Protein AF-A0A924MRQ8-F1 (afdb_monomer)

Mean predicted aligned error: 10.36 Å

Sequence (65 aa):
MLQGYGSSLLTGAGLSIAVALASLAIAAALGVLGAMAKLSRSRVLRGAAQVYTTVMRGVPDLVMM

Radius of gyration: 18.87 Å; Cα contacts (8 Å, |Δi|>4): 16; chains: 1; bounding box: 31×17×59 Å

Secondary structure (DSSP, 8-state):
---SHHHHHHHHHHHHHHHHHHHHHHHHHHHHHHHHHHHSS-HHHHHHHHHHHHHHHHS-GGG--

Foldseek 3Di:
DPPPCPVVVVVVVVVVVVVVVVVVVVVVVVVVVLVVLCVDPDPVSVVVSVVVVCCVVVVPPVVVD

Structure (mmCIF, N/CA/C/O backbone):
data_AF-A0A924MRQ8-F1
#
_entry.id   AF-A0A924MRQ8-F1
#
loop_
_atom_site.group_PDB
_atom_site.id
_atom_site.type_symbol
_atom_site.label_atom_id
_atom_site.label_alt_id
_atom_site.label_comp_id
_atom_site.label_asym_id
_atom_site.label_entity_id
_atom_site.label_seq_id
_atom_site.pdbx_PDB_ins_code
_atom_site.Cartn_x
_atom_site.Cartn_y
_atom_site.Cartn_z
_atom_site.occupancy
_atom_site.B_iso_or_equiv
_atom_site.auth_seq_id
_atom_site.auth_comp_id
_atom_site.auth_asym_id
_atom_site.auth_atom_id
_atom_site.pdbx_PDB_model_num
ATOM 1 N N . MET A 1 1 ? 15.736 -9.127 -34.378 1.00 47.09 1 MET A N 1
ATOM 2 C CA . MET A 1 1 ? 15.827 -7.663 -34.214 1.00 47.09 1 MET A CA 1
ATOM 3 C C . MET A 1 1 ? 14.866 -7.294 -33.090 1.00 47.09 1 MET A C 1
ATOM 5 O O . MET A 1 1 ? 13.693 -7.607 -33.202 1.00 47.09 1 MET A O 1
ATOM 9 N N . LEU A 1 2 ? 15.356 -6.773 -31.961 1.00 58.94 2 L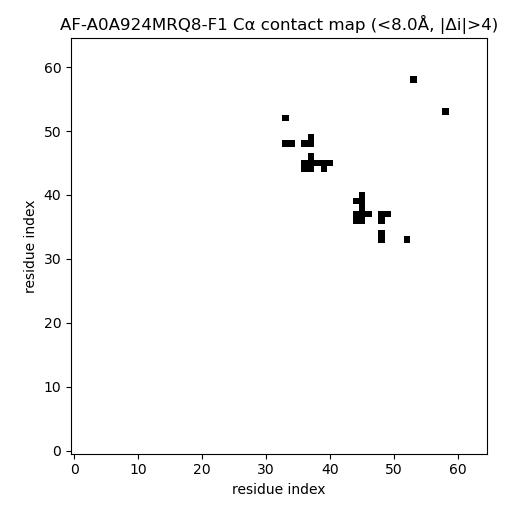EU A N 1
ATOM 10 C CA . LEU A 1 2 ? 14.517 -6.071 -30.984 1.00 58.94 2 LEU A CA 1
ATOM 11 C C . LEU A 1 2 ? 14.574 -4.599 -31.400 1.00 58.94 2 LEU A C 1
ATOM 13 O O . LEU A 1 2 ? 15.466 -3.876 -30.968 1.00 58.94 2 LEU A O 1
ATOM 17 N N . GLN A 1 3 ? 13.720 -4.207 -32.352 1.00 59.91 3 GLN A N 1
ATOM 18 C CA . GLN A 1 3 ? 13.613 -2.854 -32.917 1.00 59.91 3 GLN A CA 1
ATOM 19 C C . GLN A 1 3 ? 13.444 -1.792 -31.813 1.00 59.91 3 GLN A C 1
ATOM 21 O O . GLN A 1 3 ? 12.323 -1.448 -31.485 1.00 59.91 3 GLN A O 1
ATOM 26 N N . GLY A 1 4 ? 14.510 -1.274 -31.199 1.00 66.88 4 GLY A N 1
ATOM 27 C CA . GLY A 1 4 ? 14.457 -0.084 -30.331 1.00 66.88 4 GLY A CA 1
ATOM 28 C C . GLY A 1 4 ? 13.600 -0.163 -29.050 1.00 66.88 4 GLY A C 1
ATOM 29 O O . GLY A 1 4 ? 13.682 0.743 -28.233 1.00 66.88 4 GLY A O 1
ATOM 30 N N . TYR A 1 5 ? 12.827 -1.232 -28.824 1.00 67.56 5 TYR A N 1
ATOM 31 C CA . TYR A 1 5 ? 11.893 -1.377 -27.697 1.00 67.56 5 TYR A CA 1
ATOM 32 C C . TYR A 1 5 ? 12.555 -1.804 -26.382 1.00 67.56 5 TYR A C 1
ATOM 34 O O . TYR A 1 5 ? 11.923 -1.723 -25.332 1.00 67.56 5 TYR A O 1
ATOM 42 N N . GLY A 1 6 ? 13.812 -2.263 -26.407 1.00 74.44 6 GLY A N 1
ATOM 43 C CA . GLY A 1 6 ? 14.515 -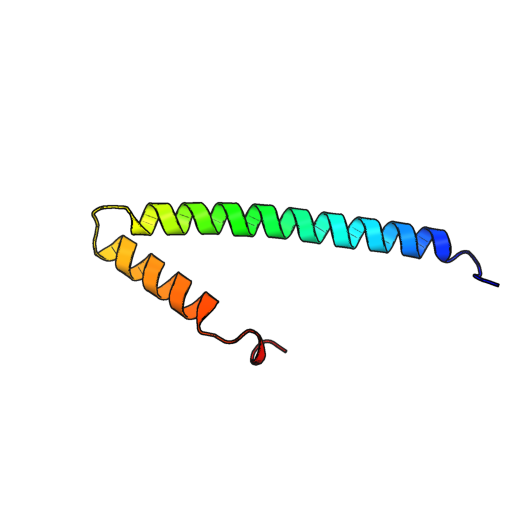2.719 -25.201 1.00 74.44 6 GLY A CA 1
ATOM 44 C C . GLY A 1 6 ? 14.613 -1.634 -24.124 1.00 74.44 6 GLY A C 1
ATOM 45 O O . GLY A 1 6 ? 14.413 -1.921 -22.946 1.00 74.44 6 GLY A O 1
ATOM 46 N N . SER A 1 7 ? 14.830 -0.379 -24.528 1.00 76.44 7 SER A N 1
ATOM 47 C CA . SER A 1 7 ? 14.819 0.773 -23.621 1.00 76.44 7 SER A CA 1
ATOM 48 C C . SER A 1 7 ? 13.427 1.021 -23.038 1.00 76.44 7 SER A C 1
ATOM 50 O O . SER A 1 7 ? 13.299 1.142 -21.825 1.00 76.44 7 SER A O 1
ATOM 52 N N . SER A 1 8 ? 12.373 1.012 -23.859 1.00 79.31 8 SER A N 1
ATOM 53 C CA . SER A 1 8 ? 10.991 1.180 -23.390 1.00 79.31 8 SER A CA 1
ATOM 54 C C . SER A 1 8 ? 10.543 0.065 -22.443 1.00 79.31 8 SER A C 1
ATOM 56 O O . SER A 1 8 ? 9.847 0.343 -21.469 1.00 79.31 8 SER A O 1
ATOM 58 N N . LEU A 1 9 ? 10.967 -1.180 -22.678 1.00 84.06 9 LEU A N 1
ATOM 59 C CA . LEU A 1 9 ? 10.689 -2.312 -21.789 1.00 84.06 9 LEU A CA 1
ATOM 60 C C . LEU A 1 9 ? 11.421 -2.175 -20.450 1.00 84.06 9 LEU A C 1
ATOM 62 O O . LEU A 1 9 ? 10.823 -2.421 -19.407 1.00 84.06 9 LEU A O 1
ATOM 66 N N . LEU A 1 10 ? 12.682 -1.735 -20.461 1.00 86.06 10 LEU A N 1
ATOM 67 C CA . LEU A 1 10 ? 13.441 -1.453 -19.238 1.00 86.06 10 LEU A CA 1
ATOM 68 C C . LEU A 1 10 ? 12.823 -0.299 -18.438 1.00 86.06 10 LEU A C 1
ATOM 70 O O . LEU A 1 10 ? 12.692 -0.399 -17.218 1.00 86.06 10 LEU A O 1
ATOM 74 N N . THR A 1 11 ? 12.387 0.770 -19.108 1.00 87.25 11 THR A N 1
ATOM 75 C CA . THR A 1 11 ? 11.674 1.881 -18.462 1.00 87.25 11 THR A CA 1
ATOM 76 C C . THR A 1 11 ? 10.333 1.427 -17.889 1.00 87.25 11 THR A C 1
ATOM 78 O O . THR A 1 11 ? 10.017 1.761 -16.749 1.00 87.25 11 THR A O 1
ATOM 81 N N . GLY A 1 12 ? 9.566 0.629 -18.638 1.00 89.75 12 GLY A N 1
ATOM 82 C CA . GLY A 1 12 ? 8.302 0.058 -18.173 1.00 89.75 12 GLY A CA 1
ATOM 83 C C . GLY A 1 12 ? 8.487 -0.852 -16.958 1.00 89.75 12 GLY A C 1
ATOM 84 O O . GLY A 1 12 ? 7.783 -0.692 -15.966 1.00 89.75 12 GLY A O 1
ATOM 85 N N . ALA A 1 13 ? 9.488 -1.735 -16.984 1.00 90.25 13 ALA A N 1
ATOM 86 C CA . ALA A 1 13 ? 9.830 -2.594 -15.852 1.00 90.25 13 ALA A CA 1
ATOM 87 C C . ALA A 1 13 ? 10.229 -1.776 -14.613 1.00 90.25 13 ALA A C 1
ATOM 89 O O . ALA A 1 13 ? 9.762 -2.057 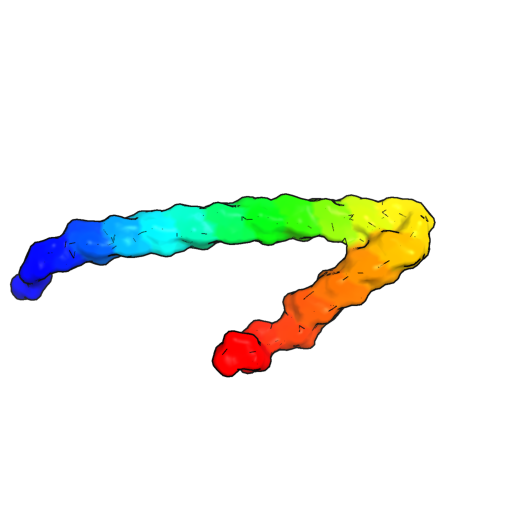-13.508 1.00 90.25 13 ALA A O 1
ATOM 90 N N . GLY A 1 14 ? 11.037 -0.726 -14.797 1.00 92.50 14 GLY A N 1
ATOM 91 C CA . GLY A 1 14 ? 11.388 0.205 -13.725 1.00 92.50 14 GLY A CA 1
ATOM 92 C C . GLY A 1 14 ? 10.161 0.899 -13.127 1.00 92.50 14 GLY A C 1
ATOM 93 O O . GLY A 1 14 ? 10.036 0.984 -11.906 1.00 92.50 14 GLY A O 1
ATOM 94 N N . LEU A 1 15 ? 9.218 1.327 -13.971 1.00 93.50 15 LEU A N 1
ATOM 95 C CA . LEU A 1 15 ? 7.967 1.941 -13.529 1.00 93.50 15 LEU A CA 1
ATOM 96 C C . LEU A 1 15 ? 7.091 0.952 -12.748 1.00 93.50 15 LEU A C 1
ATOM 98 O O . LEU A 1 15 ? 6.579 1.305 -11.688 1.00 93.50 15 LEU A O 1
ATOM 102 N N . SER A 1 16 ? 6.958 -0.293 -13.214 1.00 94.44 16 SER A N 1
ATOM 103 C CA . SER A 1 16 ? 6.221 -1.340 -12.496 1.00 94.44 16 SER A CA 1
ATOM 104 C C . SER A 1 16 ? 6.812 -1.608 -11.114 1.00 94.44 16 SER A C 1
ATOM 106 O O . SER A 1 16 ? 6.063 -1.692 -10.142 1.00 94.44 16 SER A O 1
ATOM 108 N N . ILE A 1 17 ? 8.143 -1.681 -10.999 1.00 95.19 17 ILE A N 1
ATOM 109 C CA . ILE A 1 17 ? 8.824 -1.848 -9.706 1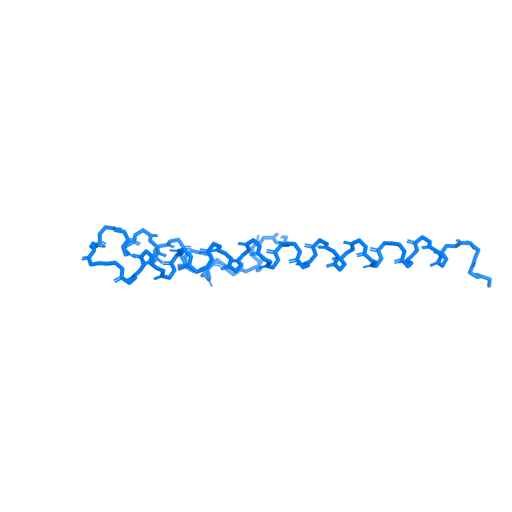.00 95.19 17 ILE A CA 1
ATOM 110 C C . ILE A 1 17 ? 8.568 -0.636 -8.806 1.00 95.19 17 ILE A C 1
ATOM 112 O O . ILE A 1 17 ? 8.235 -0.805 -7.633 1.00 95.19 17 ILE A O 1
ATOM 116 N N . ALA A 1 18 ? 8.680 0.582 -9.341 1.00 94.00 18 ALA A N 1
ATOM 117 C CA . ALA A 1 18 ? 8.444 1.803 -8.577 1.00 94.00 18 ALA A CA 1
ATOM 118 C C . ALA A 1 18 ? 7.012 1.861 -8.021 1.00 94.00 18 ALA A C 1
ATOM 120 O O . ALA A 1 18 ? 6.819 2.121 -6.832 1.00 94.00 18 ALA A O 1
ATOM 121 N N . VAL A 1 19 ? 6.012 1.559 -8.854 1.00 95.44 19 VAL A N 1
ATOM 122 C CA . VAL A 1 19 ? 4.601 1.517 -8.441 1.00 95.44 19 VAL A CA 1
ATOM 123 C C . VAL A 1 19 ? 4.357 0.395 -7.430 1.00 95.44 19 VAL A C 1
ATOM 125 O O . VAL A 1 19 ? 3.689 0.625 -6.422 1.00 95.44 19 VAL A O 1
ATOM 128 N N . ALA A 1 20 ? 4.936 -0.791 -7.639 1.00 93.69 20 ALA A N 1
ATOM 129 C CA . ALA A 1 20 ? 4.828 -1.898 -6.693 1.00 93.69 20 ALA A CA 1
ATOM 130 C C . ALA A 1 20 ? 5.385 -1.513 -5.313 1.00 93.69 20 ALA A C 1
ATOM 132 O O . ALA A 1 20 ? 4.693 -1.671 -4.308 1.00 93.69 20 ALA A O 1
ATOM 133 N N . LEU A 1 21 ? 6.581 -0.923 -5.252 1.00 96.19 21 LEU A N 1
ATOM 134 C CA . LEU A 1 21 ? 7.179 -0.468 -3.993 1.00 96.19 21 LEU A CA 1
ATOM 135 C C . LEU A 1 21 ? 6.370 0.653 -3.327 1.00 96.19 21 LEU A C 1
ATOM 137 O O . LEU A 1 21 ? 6.169 0.619 -2.112 1.00 96.19 21 LEU A O 1
ATOM 141 N N . ALA A 1 22 ? 5.861 1.613 -4.101 1.00 94.81 22 ALA A N 1
ATOM 142 C CA . ALA A 1 22 ? 5.013 2.682 -3.577 1.00 94.81 22 ALA A CA 1
ATOM 143 C C . ALA A 1 22 ? 3.705 2.131 -2.983 1.00 94.81 22 ALA A C 1
ATOM 145 O O . ALA A 1 22 ? 3.335 2.478 -1.860 1.00 94.81 22 ALA A O 1
ATOM 146 N N . SER A 1 23 ? 3.034 1.222 -3.698 1.00 93.31 23 SER A N 1
ATOM 147 C CA . SER A 1 23 ? 1.816 0.568 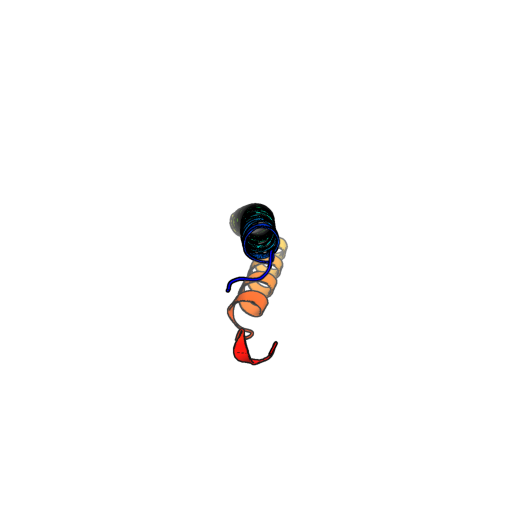-3.210 1.00 93.31 23 SER A CA 1
ATOM 148 C C . SER A 1 23 ? 2.074 -0.267 -1.954 1.00 93.31 23 SER A C 1
ATOM 150 O O . SER A 1 23 ? 1.289 -0.202 -1.008 1.00 93.31 23 SER A O 1
ATOM 152 N N . LEU A 1 24 ? 3.207 -0.976 -1.892 1.00 92.44 24 LEU A N 1
ATOM 153 C CA . LEU A 1 24 ? 3.610 -1.761 -0.730 1.00 92.44 24 LEU A CA 1
ATOM 154 C C . LEU A 1 24 ? 3.829 -0.868 0.493 1.00 92.44 24 LEU A C 1
ATOM 156 O O . LEU A 1 24 ? 3.355 -1.197 1.578 1.00 92.44 24 LEU A O 1
ATOM 160 N N . ALA A 1 25 ? 4.501 0.273 0.325 1.00 94.12 25 ALA A N 1
ATOM 161 C CA . ALA A 1 25 ? 4.719 1.229 1.406 1.00 94.12 25 ALA A CA 1
ATOM 162 C C . ALA A 1 25 ? 3.392 1.775 1.961 1.00 94.12 25 ALA A C 1
ATOM 164 O O . ALA A 1 25 ? 3.195 1.810 3.178 1.00 94.12 25 ALA A O 1
ATOM 165 N N . ILE A 1 26 ? 2.456 2.139 1.078 1.00 92.12 26 ILE A N 1
ATOM 166 C CA . ILE A 1 26 ? 1.123 2.620 1.467 1.00 92.12 26 ILE A CA 1
ATOM 167 C C . ILE A 1 26 ? 0.341 1.516 2.190 1.00 92.12 26 ILE A C 1
ATOM 169 O O . ILE A 1 26 ? -0.190 1.744 3.279 1.00 92.12 26 ILE A O 1
ATOM 173 N N . ALA A 1 27 ? 0.301 0.307 1.625 1.00 87.56 27 ALA A N 1
ATOM 174 C CA . ALA A 1 27 ? -0.386 -0.835 2.221 1.00 87.56 27 ALA A CA 1
ATOM 175 C C . ALA A 1 27 ? 0.189 -1.190 3.600 1.00 87.56 27 ALA A C 1
ATOM 177 O O . ALA A 1 27 ? -0.567 -1.443 4.540 1.00 87.56 27 ALA A O 1
ATOM 178 N N . ALA A 1 28 ? 1.515 -1.150 3.751 1.00 88.81 28 ALA A N 1
ATOM 179 C CA . ALA A 1 28 ? 2.188 -1.385 5.022 1.00 88.81 28 ALA A CA 1
ATOM 180 C C . ALA A 1 28 ? 1.824 -0.316 6.063 1.00 88.81 28 ALA A C 1
ATOM 182 O O . ALA A 1 28 ? 1.459 -0.665 7.187 1.00 88.81 28 ALA A O 1
ATOM 183 N N . ALA A 1 29 ? 1.848 0.969 5.694 1.00 90.00 29 ALA A N 1
ATOM 184 C CA . ALA A 1 29 ? 1.466 2.061 6.590 1.00 90.00 29 ALA A CA 1
ATOM 185 C C . ALA A 1 29 ? 0.014 1.915 7.078 1.00 90.00 29 ALA A C 1
ATOM 187 O O . ALA A 1 29 ? -0.253 1.972 8.282 1.00 90.00 29 ALA A O 1
ATOM 188 N N . LEU A 1 30 ? -0.919 1.641 6.163 1.00 84.69 30 LEU A N 1
ATOM 189 C CA . LEU A 1 30 ? -2.323 1.386 6.498 1.00 84.69 30 LEU A CA 1
ATOM 190 C C . LEU A 1 30 ? -2.491 0.130 7.369 1.00 84.69 30 LEU A C 1
ATOM 192 O O . LEU A 1 30 ? -3.284 0.135 8.313 1.00 84.69 30 LEU A O 1
ATOM 196 N N . GLY A 1 31 ? -1.725 -0.930 7.101 1.00 83.19 31 GLY A N 1
ATOM 197 C CA . GLY A 1 31 ? -1.721 -2.159 7.894 1.00 83.19 31 GLY A CA 1
ATOM 198 C C . GLY A 1 31 ? -1.261 -1.933 9.336 1.00 83.19 31 GLY A C 1
ATOM 199 O O . GLY A 1 31 ? -1.898 -2.430 10.269 1.00 83.19 31 GLY A O 1
ATOM 200 N N . VAL A 1 32 ? -0.209 -1.135 9.534 1.00 83.56 32 VAL A N 1
ATOM 201 C CA . VAL A 1 32 ? 0.279 -0.754 10.868 1.00 83.56 32 VAL A CA 1
ATOM 202 C C . VAL A 1 32 ? -0.766 0.085 11.602 1.00 83.56 32 VAL A C 1
ATOM 204 O O . VAL A 1 32 ? -1.094 -0.233 12.744 1.00 83.56 32 VAL A O 1
ATOM 207 N N . LEU A 1 33 ? -1.361 1.087 10.948 1.00 82.12 33 LEU A N 1
ATOM 208 C CA . LEU A 1 33 ? -2.438 1.896 11.535 1.00 82.12 33 LEU A CA 1
ATOM 209 C C . LEU A 1 33 ? -3.639 1.033 11.957 1.00 82.12 33 LEU A C 1
ATOM 211 O O . LEU A 1 33 ? -4.154 1.185 13.068 1.00 82.12 33 LEU A O 1
ATOM 215 N N . GLY A 1 34 ? -4.044 0.074 11.121 1.00 78.25 34 GLY A N 1
ATOM 216 C CA . GLY A 1 34 ? -5.097 -0.890 11.448 1.00 78.25 34 GLY A CA 1
ATOM 217 C C . GLY A 1 34 ? -4.735 -1.798 12.630 1.00 78.25 34 GLY A C 1
ATOM 218 O O . GLY A 1 34 ? -5.573 -2.047 13.501 1.00 78.25 34 GLY A O 1
ATOM 219 N N . ALA A 1 35 ? -3.483 -2.257 12.712 1.00 77.38 35 ALA A N 1
ATOM 220 C CA . ALA A 1 35 ? -2.991 -3.043 13.843 1.00 77.38 35 ALA A CA 1
ATOM 221 C C . ALA A 1 35 ? -2.980 -2.226 15.147 1.00 77.38 35 ALA A C 1
ATOM 223 O O . ALA A 1 35 ? -3.428 -2.724 16.183 1.00 77.38 35 ALA A O 1
ATOM 224 N N . MET A 1 36 ? -2.557 -0.959 15.092 1.00 75.94 36 MET A N 1
ATOM 225 C CA . MET A 1 36 ? -2.594 -0.044 16.238 1.00 75.94 36 MET A CA 1
ATOM 226 C C . MET A 1 36 ? -4.031 0.232 16.698 1.00 75.94 36 MET A C 1
ATOM 228 O O . MET A 1 36 ? -4.317 0.175 17.896 1.00 75.94 36 MET A O 1
ATOM 232 N N . ALA A 1 37 ? -4.965 0.435 15.763 1.00 71.69 37 ALA A N 1
ATOM 233 C CA . ALA A 1 37 ? -6.387 0.583 16.074 1.00 71.69 37 ALA A CA 1
ATOM 234 C C . ALA A 1 37 ? -6.965 -0.669 16.760 1.00 71.69 37 ALA A C 1
ATOM 236 O O . ALA A 1 37 ? -7.790 -0.554 17.668 1.00 71.69 37 ALA A O 1
ATOM 237 N N . LYS A 1 38 ? -6.491 -1.863 16.381 1.00 63.00 38 LYS A N 1
ATOM 238 C CA . LYS A 1 38 ? -6.898 -3.143 16.981 1.00 63.00 38 LYS A CA 1
ATOM 239 C C . LYS A 1 38 ? -6.292 -3.391 18.371 1.00 63.00 38 LYS A C 1
ATOM 241 O O . LYS A 1 38 ? -6.884 -4.139 19.153 1.00 63.00 38 LYS A O 1
ATOM 246 N N . LEU A 1 39 ? -5.136 -2.791 18.668 1.00 70.25 39 LEU A N 1
ATOM 247 C CA . LEU A 1 39 ? -4.468 -2.855 19.974 1.00 70.25 39 LEU A CA 1
ATOM 248 C C . LEU A 1 39 ? -5.031 -1.826 20.974 1.00 70.25 39 LEU A C 1
ATOM 250 O O . LEU A 1 39 ? -4.881 -1.989 22.184 1.00 70.25 39 LEU A O 1
ATOM 254 N N . SER A 1 40 ? -5.723 -0.794 20.484 1.00 63.12 40 SER A N 1
ATOM 255 C CA . SER A 1 40 ? -6.403 0.191 21.327 1.00 63.12 40 SER A CA 1
ATOM 256 C C . SER A 1 40 ? -7.529 -0.442 22.160 1.00 63.12 40 SER A C 1
ATOM 258 O O . SER A 1 40 ? -8.294 -1.287 21.693 1.00 63.12 40 SER A O 1
ATOM 260 N N . ARG A 1 41 ? -7.663 -0.001 23.418 1.00 61.91 41 ARG A N 1
ATOM 261 C CA . ARG A 1 41 ? -8.604 -0.536 24.427 1.00 61.91 41 ARG A CA 1
ATOM 262 C C . ARG A 1 41 ? -10.087 -0.292 24.080 1.00 61.91 41 ARG A C 1
ATOM 264 O O . ARG A 1 41 ? -10.971 -0.825 24.750 1.00 61.91 41 ARG A O 1
ATOM 271 N N . SER A 1 42 ? -10.369 0.501 23.042 1.00 63.91 42 SER A N 1
ATOM 272 C CA . SER A 1 42 ? -11.721 0.834 22.581 1.00 63.91 42 SER A CA 1
ATOM 273 C C . SER A 1 42 ? -12.323 -0.279 21.713 1.00 63.91 42 SER A C 1
ATOM 275 O O . SER A 1 42 ? -11.860 -0.555 20.605 1.00 63.91 42 SER A O 1
ATOM 277 N N . ARG A 1 43 ? -13.407 -0.901 22.201 1.00 61.09 43 ARG A N 1
ATOM 278 C CA . ARG A 1 43 ? -14.117 -2.003 21.517 1.00 61.09 43 ARG A CA 1
ATOM 279 C C . ARG A 1 43 ? -14.676 -1.605 20.143 1.00 61.09 43 ARG A C 1
ATOM 281 O O . ARG A 1 43 ? -14.741 -2.450 19.258 1.00 61.09 43 ARG A O 1
ATOM 288 N N . VAL A 1 44 ? -15.032 -0.331 19.959 1.00 68.31 44 VAL A N 1
ATOM 289 C CA . VAL A 1 44 ? -15.581 0.202 18.698 1.00 68.31 44 VAL A CA 1
ATOM 290 C C . VAL A 1 44 ? -14.498 0.283 17.620 1.00 68.31 44 VAL A C 1
ATOM 292 O O . VAL A 1 44 ? -14.697 -0.195 16.507 1.00 68.31 44 VAL A O 1
ATOM 295 N N . LEU A 1 45 ? -13.317 0.805 17.971 1.00 61.75 45 LEU A N 1
ATOM 296 C CA . LEU A 1 45 ? -12.186 0.933 17.045 1.00 61.75 45 LEU A CA 1
ATOM 297 C C . LEU A 1 45 ? -11.637 -0.441 16.637 1.00 61.75 45 LEU A C 1
ATOM 299 O O . LEU A 1 45 ? -11.329 -0.684 15.471 1.00 61.75 45 LEU A O 1
ATOM 303 N N . ARG A 1 46 ? -11.597 -1.368 17.600 1.00 66.50 46 ARG A N 1
ATOM 304 C CA . ARG A 1 46 ? -11.207 -2.760 17.378 1.00 66.50 46 ARG A CA 1
ATOM 305 C C . ARG A 1 46 ? -12.196 -3.494 16.472 1.00 66.50 46 ARG A C 1
ATOM 307 O O . ARG A 1 46 ? -11.756 -4.215 15.584 1.00 66.50 46 ARG A O 1
ATOM 314 N N . GLY A 1 47 ? -13.500 -3.275 16.660 1.00 67.38 47 GLY A N 1
ATOM 3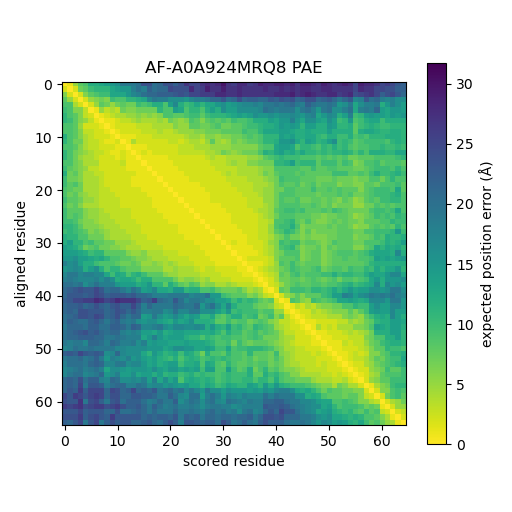15 C CA . GLY A 1 47 ? -14.556 -3.822 15.804 1.00 67.38 47 GLY A CA 1
ATOM 316 C C . GLY A 1 47 ? -14.460 -3.315 14.365 1.00 67.38 47 GLY A C 1
ATOM 317 O O . GLY A 1 47 ? -14.416 -4.124 13.444 1.00 67.38 47 GLY A O 1
ATOM 318 N N . ALA A 1 48 ? -14.321 -2.001 14.169 1.00 72.56 48 ALA A N 1
ATOM 319 C CA . ALA A 1 48 ? -14.172 -1.405 12.839 1.00 72.56 48 ALA A CA 1
ATOM 320 C C . ALA A 1 48 ? -12.904 -1.896 12.115 1.00 72.56 48 ALA A C 1
ATOM 322 O O . ALA A 1 48 ? -12.974 -2.315 10.961 1.00 72.56 48 ALA A O 1
ATOM 323 N N . ALA A 1 49 ? -11.758 -1.938 12.805 1.00 67.44 49 ALA A N 1
ATOM 324 C CA . ALA A 1 49 ? -10.5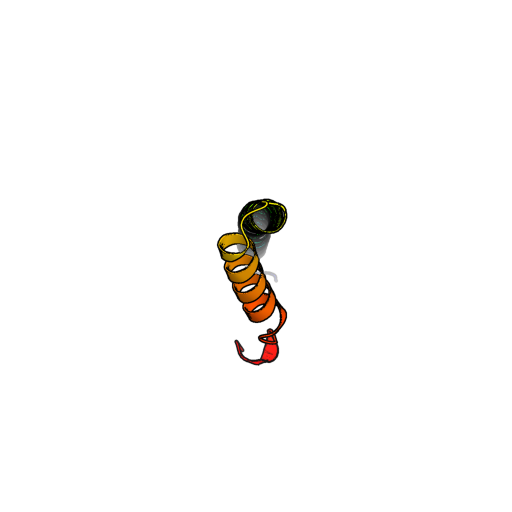15 -2.471 12.245 1.00 67.44 49 ALA A CA 1
ATOM 325 C C . ALA A 1 49 ? -10.624 -3.970 11.921 1.00 67.44 49 ALA A C 1
ATOM 327 O O . ALA A 1 49 ? -10.077 -4.448 10.926 1.00 67.44 49 ALA A O 1
ATOM 328 N N . GLN A 1 50 ? -11.344 -4.733 12.745 1.00 69.62 50 GLN A N 1
ATOM 329 C CA . GLN A 1 50 ? -11.552 -6.159 12.530 1.00 69.62 50 GLN A CA 1
ATOM 330 C C . GLN A 1 50 ? -12.476 -6.425 11.343 1.00 69.62 50 GLN A C 1
ATOM 332 O O . GLN A 1 50 ? -12.141 -7.295 10.549 1.00 69.62 50 GLN A O 1
ATOM 337 N N . VAL A 1 51 ? -13.550 -5.650 11.164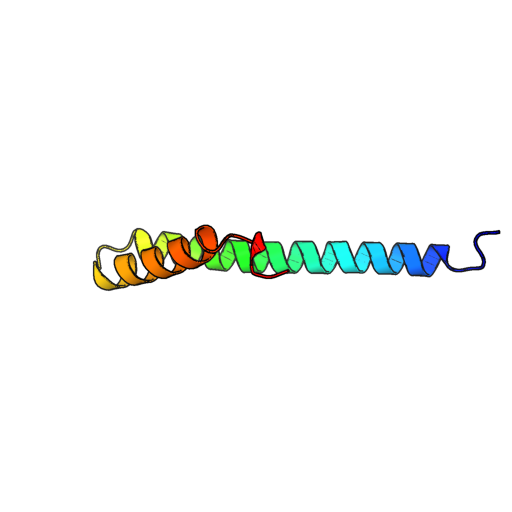 1.00 76.25 51 VAL A N 1
ATOM 338 C CA . VAL A 1 51 ? -14.415 -5.710 9.972 1.00 76.25 51 VAL A CA 1
ATOM 339 C C . VAL A 1 51 ? -13.634 -5.311 8.720 1.00 76.25 51 VAL A C 1
ATOM 341 O O . VAL A 1 51 ? -13.595 -6.078 7.765 1.00 76.25 51 VAL A O 1
ATOM 344 N N . TYR A 1 52 ? -12.923 -4.179 8.737 1.00 68.81 52 TYR A N 1
ATOM 345 C CA . TYR A 1 52 ? -12.122 -3.732 7.590 1.00 68.81 52 TYR A CA 1
ATOM 346 C C . TYR A 1 52 ? -11.071 -4.777 7.174 1.00 68.81 52 TYR A C 1
ATOM 348 O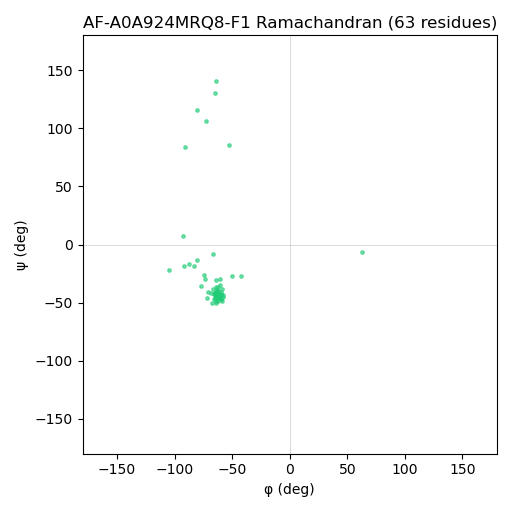 O . TYR A 1 52 ? -10.953 -5.114 5.998 1.00 68.81 52 TYR A O 1
ATOM 356 N N . THR A 1 53 ? -10.354 -5.362 8.141 1.00 71.44 53 THR A N 1
ATOM 357 C CA . THR A 1 53 ? -9.347 -6.401 7.858 1.00 71.44 53 THR A CA 1
ATOM 358 C C . THR A 1 53 ? -9.945 -7.753 7.480 1.00 71.44 53 THR A C 1
ATOM 360 O O . THR A 1 53 ? -9.308 -8.480 6.726 1.00 71.44 53 THR A O 1
ATOM 363 N N . THR A 1 54 ? -11.136 -8.112 7.969 1.00 72.19 54 THR A N 1
ATOM 364 C CA . THR A 1 54 ? -11.807 -9.363 7.567 1.00 72.19 54 THR A CA 1
ATOM 365 C C . THR A 1 54 ? -12.451 -9.254 6.202 1.00 72.19 54 THR A C 1
ATOM 367 O O . THR A 1 54 ? -12.387 -10.222 5.463 1.00 72.19 54 THR A O 1
ATOM 370 N N . VAL A 1 55 ? -13.001 -8.102 5.822 1.00 76.31 55 VAL A N 1
ATOM 371 C CA . VAL A 1 55 ? -13.511 -7.890 4.461 1.00 76.31 55 VAL A CA 1
ATOM 372 C C . VAL A 1 55 ? -12.349 -7.876 3.472 1.00 76.31 55 VAL A C 1
ATOM 374 O O . VAL A 1 55 ? -12.355 -8.656 2.532 1.00 76.31 55 VAL A O 1
ATOM 377 N N . MET A 1 56 ? -11.294 -7.097 3.723 1.00 68.62 56 MET A N 1
ATOM 378 C CA . MET A 1 56 ? -10.138 -7.047 2.815 1.00 68.62 56 MET A CA 1
ATOM 379 C C . MET A 1 56 ? -9.367 -8.372 2.705 1.00 68.62 56 MET A C 1
ATOM 381 O O . MET A 1 56 ? -8.776 -8.642 1.669 1.00 68.62 56 MET A O 1
ATOM 385 N N . ARG A 1 57 ? -9.340 -9.202 3.759 1.00 68.94 57 ARG A N 1
ATOM 386 C CA . ARG A 1 57 ? -8.710 -10.540 3.710 1.00 68.94 57 ARG A CA 1
ATOM 387 C C . ARG A 1 57 ? -9.668 -11.665 3.325 1.00 68.94 57 ARG A C 1
ATOM 389 O O . ARG A 1 57 ? -9.208 -12.761 3.025 1.00 68.94 57 ARG A O 1
ATOM 396 N N . GLY A 1 58 ? -10.969 -11.429 3.444 1.00 64.19 58 GLY A N 1
ATOM 397 C CA . GLY A 1 58 ? -12.021 -12.430 3.293 1.00 64.19 58 GLY A CA 1
ATOM 398 C C . GLY A 1 58 ? -12.776 -12.316 1.979 1.00 64.19 58 GLY A C 1
ATOM 399 O O . GLY A 1 58 ? -13.342 -13.314 1.551 1.00 64.19 58 GLY A O 1
ATOM 400 N N . VAL A 1 59 ? -12.760 -11.150 1.326 1.00 64.06 59 VAL A N 1
ATOM 401 C CA . VAL A 1 59 ? -13.118 -11.026 -0.086 1.00 64.06 59 VAL A CA 1
ATOM 402 C C . VAL A 1 59 ? -11.958 -11.644 -0.853 1.00 64.06 59 VAL A C 1
ATOM 404 O O . VAL A 1 59 ? -10.860 -11.083 -0.849 1.00 64.06 59 VAL A O 1
ATOM 407 N N . PRO A 1 60 ? -12.145 -12.843 -1.421 1.00 58.47 60 PRO A N 1
ATOM 408 C CA . PRO A 1 60 ? -11.078 -13.482 -2.147 1.00 58.47 60 PRO A CA 1
ATOM 409 C C . PRO A 1 60 ? -10.780 -12.598 -3.359 1.00 58.47 60 PRO A C 1
ATOM 411 O O . PRO A 1 60 ? -11.692 -12.215 -4.092 1.00 58.47 60 PRO A O 1
ATOM 414 N N . ASP A 1 61 ? -9.499 -12.290 -3.545 1.00 59.69 61 ASP A N 1
ATOM 415 C CA . ASP A 1 61 ? -8.923 -11.566 -4.691 1.00 59.69 61 ASP A CA 1
ATOM 416 C C . ASP A 1 61 ? -9.525 -12.032 -6.043 1.00 59.69 61 ASP A C 1
ATOM 418 O O . ASP A 1 61 ? -9.709 -11.253 -6.970 1.00 59.69 61 ASP A O 1
ATOM 422 N N . LEU A 1 62 ? -9.986 -13.291 -6.077 1.00 54.03 62 LEU A N 1
ATOM 423 C CA . LEU A 1 62 ? -10.792 -13.957 -7.108 1.00 54.03 62 LEU A CA 1
ATOM 424 C C . LEU A 1 62 ? -12.067 -13.241 -7.596 1.00 54.03 62 LEU A C 1
ATOM 426 O O . LEU A 1 62 ? -12.476 -13.527 -8.715 1.00 54.03 62 LEU A O 1
ATOM 430 N N . VAL A 1 63 ? -12.733 -12.383 -6.811 1.00 56.28 63 VAL A N 1
ATOM 431 C CA . VAL A 1 63 ? -13.958 -11.677 -7.275 1.00 56.28 63 VAL A CA 1
ATOM 432 C C . VAL A 1 63 ? -13.623 -10.371 -8.004 1.00 56.28 63 VAL A C 1
ATOM 434 O O . VAL A 1 63 ? -14.468 -9.826 -8.707 1.00 56.28 63 VAL A O 1
ATOM 437 N N . MET A 1 64 ? -12.404 -9.856 -7.838 1.00 56.62 64 MET A N 1
ATOM 438 C CA . MET A 1 64 ? -11.997 -8.549 -8.363 1.00 56.62 64 MET A CA 1
ATOM 439 C C . MET A 1 64 ? -11.337 -8.625 -9.753 1.00 56.62 64 MET A C 1
ATOM 441 O O . MET A 1 64 ? -10.836 -7.609 -10.234 1.00 56.62 64 MET A O 1
ATOM 445 N N . MET A 1 65 ? -11.350 -9.815 -10.369 1.00 53.59 65 MET A N 1
ATOM 446 C CA . MET A 1 65 ? -10.888 -10.106 -11.734 1.00 53.59 65 MET A CA 1
ATOM 447 C C . MET A 1 65 ? -12.013 -9.936 -12.755 1.00 53.59 65 MET A C 1
ATOM 449 O O . MET A 1 65 ? -13.119 -10.467 -12.503 1.00 53.59 65 MET A O 1
#

Solvent-accessible surface area (backbone atoms only — not comparable to full-atom values): 3724 Å² total; per-residue (Å²): 134,79,81,78,47,63,60,56,49,52,53,48,51,50,49,52,50,52,51,51,52,52,51,49,53,52,52,49,53,53,50,50,53,40,51,52,37,48,70,43,91,47,69,66,48,24,48,53,35,48,49,54,52,46,49,68,68,62,54,57,74,81,74,81,110

pLDDT: mean 75.68, std 13.29, range [47.09, 96.19]